Protein AF-A0A1I7W8U4-F1 (afdb_monomer_lite)

Organism: Heterorhabditis bacteriophora (NCBI:txid37862)

Sequence (176 aa):
MISLQLTTGTTGMTIPVRVPYSDQHEVVACFSPLFLSERWQLLLLTAEVYTHYGAIMHFYIRSMISDLFRILARYRNARVQPWPAVKLGKKRASSHNFDPNLELEFRNQAAAMTDCLLLYKVPLYESYIFFTSELYFSTKFQESAQYIIFPDTDDVIIPRLGKTYTEEFNKVCLSM

Structure (mmCIF, N/CA/C/O backbone):
data_AF-A0A1I7W8U4-F1
#
_entry.id   AF-A0A1I7W8U4-F1
#
loop_
_atom_site.group_PDB
_atom_site.id
_atom_site.type_symbol
_atom_site.label_atom_id
_atom_site.label_alt_id
_atom_site.label_comp_id
_atom_site.label_asym_id
_atom_site.label_entity_id
_atom_site.label_seq_id
_atom_site.pdbx_PDB_ins_code
_atom_site.Cartn_x
_atom_site.Cartn_y
_atom_site.Cartn_z
_atom_site.occupancy
_atom_site.B_iso_or_equiv
_atom_site.auth_seq_id
_atom_site.auth_comp_id
_atom_site.auth_asym_id
_atom_site.auth_atom_id
_atom_site.pdbx_PDB_model_num
ATOM 1 N N . MET A 1 1 ? -11.007 15.515 -20.930 1.00 44.09 1 MET A N 1
ATOM 2 C CA . MET A 1 1 ? -9.890 14.545 -20.974 1.00 44.09 1 MET A CA 1
ATOM 3 C C . MET A 1 1 ? -8.603 15.360 -21.000 1.00 44.09 1 MET A C 1
ATOM 5 O O . MET A 1 1 ? -8.389 16.068 -21.973 1.00 44.09 1 MET A O 1
ATOM 9 N N . ILE A 1 2 ? -7.837 15.389 -19.907 1.00 57.16 2 ILE A N 1
ATOM 10 C CA . ILE A 1 2 ? -6.627 16.222 -19.790 1.00 57.16 2 ILE A CA 1
ATOM 11 C C . ILE A 1 2 ? -5.437 15.351 -20.202 1.00 57.16 2 ILE A C 1
ATOM 13 O O . ILE A 1 2 ? -5.132 14.378 -19.518 1.00 57.16 2 ILE A O 1
ATOM 17 N N . SER A 1 3 ? -4.796 15.655 -21.331 1.00 63.31 3 SER A N 1
ATOM 18 C CA . SER A 1 3 ? -3.581 14.963 -21.778 1.00 63.31 3 SER A CA 1
ATOM 19 C C . SER A 1 3 ? -2.373 15.872 -21.580 1.00 63.31 3 SER A C 1
ATOM 21 O O . SER A 1 3 ? -2.249 16.886 -22.268 1.00 63.31 3 SER A O 1
ATOM 23 N N . LEU A 1 4 ? -1.480 15.511 -20.659 1.00 73.31 4 LEU A N 1
ATOM 24 C CA . LEU A 1 4 ? -0.188 16.175 -20.500 1.00 73.31 4 LEU A CA 1
ATOM 25 C C . LEU A 1 4 ? 0.777 15.649 -21.567 1.00 73.31 4 LEU A C 1
ATOM 27 O O . LEU A 1 4 ? 0.918 14.439 -21.746 1.00 73.31 4 LEU A O 1
ATOM 31 N N . GLN A 1 5 ? 1.424 16.554 -22.296 1.00 78.31 5 GLN A N 1
ATOM 32 C CA . GLN A 1 5 ? 2.396 16.217 -23.334 1.00 78.31 5 GLN A CA 1
ATOM 33 C C . GLN A 1 5 ? 3.756 16.800 -22.961 1.00 78.31 5 GLN A C 1
ATOM 35 O O . GLN A 1 5 ? 3.879 18.001 -22.737 1.00 78.31 5 GLN A O 1
ATOM 40 N N . LEU A 1 6 ? 4.775 15.946 -22.900 1.00 76.94 6 LEU A N 1
ATOM 41 C CA . LEU A 1 6 ? 6.162 16.362 -22.763 1.00 76.94 6 LEU A CA 1
ATOM 42 C C . LEU A 1 6 ? 6.764 16.486 -24.160 1.00 76.94 6 LEU A C 1
ATOM 44 O O . LEU A 1 6 ? 6.877 15.493 -24.876 1.00 76.94 6 LEU A O 1
ATOM 48 N N . THR A 1 7 ? 7.141 17.695 -24.556 1.00 77.88 7 THR A N 1
ATOM 49 C CA . THR A 1 7 ? 7.720 17.958 -25.877 1.00 77.88 7 THR A CA 1
ATOM 50 C C . THR A 1 7 ? 9.199 18.287 -25.757 1.00 77.88 7 THR A C 1
ATOM 52 O O . THR A 1 7 ? 9.570 19.270 -25.119 1.00 77.88 7 THR A O 1
ATOM 55 N N . THR A 1 8 ? 10.048 17.507 -26.421 1.00 75.38 8 THR A N 1
ATOM 56 C CA . THR A 1 8 ? 11.462 17.839 -26.631 1.00 75.38 8 THR A CA 1
ATOM 57 C C . THR A 1 8 ? 11.670 18.165 -28.103 1.00 75.38 8 THR A C 1
ATOM 59 O O . THR A 1 8 ? 11.901 17.271 -28.917 1.00 75.38 8 THR A O 1
ATOM 62 N N . GLY A 1 9 ? 11.542 19.447 -28.457 1.00 75.62 9 GLY A N 1
ATOM 63 C CA . GLY A 1 9 ? 11.731 19.945 -29.823 1.00 75.62 9 GLY A CA 1
ATOM 64 C C . GLY A 1 9 ? 10.760 19.322 -30.832 1.00 75.62 9 GLY A C 1
ATOM 65 O O . GLY A 1 9 ? 9.651 19.812 -31.005 1.00 75.62 9 GLY A O 1
ATOM 66 N N . THR A 1 10 ? 11.187 18.247 -31.502 1.00 70.69 10 THR A N 1
ATOM 67 C CA . THR A 1 10 ? 10.471 17.576 -32.604 1.00 70.69 10 THR A CA 1
ATOM 68 C C . THR A 1 10 ? 9.638 16.364 -32.184 1.00 70.69 10 THR A C 1
ATOM 70 O O . THR A 1 10 ? 8.873 15.846 -32.994 1.00 70.69 10 THR A O 1
ATOM 73 N N . THR A 1 11 ? 9.774 15.887 -30.943 1.00 72.44 11 THR A N 1
ATOM 74 C CA . THR A 1 11 ? 9.064 14.695 -30.449 1.00 72.44 11 THR A CA 1
ATOM 75 C C . THR A 1 11 ? 8.228 15.030 -29.219 1.00 72.44 11 THR A C 1
ATOM 77 O O . THR A 1 11 ? 8.715 15.648 -28.270 1.00 72.44 11 THR A O 1
ATOM 80 N N . GLY A 1 12 ? 6.951 14.643 -29.262 1.00 75.12 12 GLY A N 1
ATOM 81 C CA . GLY A 1 12 ? 6.006 14.751 -28.153 1.00 75.12 12 GLY A CA 1
ATOM 82 C C . GLY A 1 12 ? 5.717 13.376 -27.563 1.00 75.12 12 GLY A C 1
ATOM 83 O O . GLY A 1 12 ? 5.401 12.440 -28.295 1.00 75.12 12 GLY A O 1
ATOM 84 N N . MET A 1 13 ? 5.830 13.248 -26.244 1.00 80.81 13 MET A N 1
ATOM 85 C CA . MET A 1 13 ? 5.435 12.063 -25.490 1.00 80.81 13 MET A CA 1
ATOM 86 C C . MET A 1 13 ? 4.213 12.400 -24.640 1.00 80.81 13 MET A C 1
ATOM 88 O O . MET A 1 13 ? 4.253 13.303 -23.805 1.00 80.81 13 MET A O 1
ATOM 92 N N . THR A 1 14 ? 3.124 11.656 -24.820 1.00 80.38 14 THR A N 1
ATOM 93 C CA . THR A 1 14 ? 1.952 11.773 -23.949 1.00 80.38 14 THR A CA 1
ATOM 94 C C . THR A 1 14 ? 2.251 11.117 -22.603 1.00 80.38 14 THR A C 1
ATOM 96 O O . THR A 1 14 ? 2.600 9.938 -22.543 1.00 80.38 14 THR A O 1
ATOM 99 N N . ILE A 1 15 ? 2.116 11.880 -21.520 1.00 80.06 15 ILE A N 1
ATOM 100 C CA . ILE A 1 15 ? 2.269 11.383 -20.155 1.00 80.06 15 ILE A CA 1
ATOM 101 C C . ILE A 1 15 ? 0.913 10.832 -19.693 1.00 80.06 15 ILE A C 1
ATOM 103 O O . ILE A 1 15 ? -0.083 11.562 -19.738 1.00 80.06 15 ILE A O 1
ATOM 107 N N . PRO A 1 16 ? 0.842 9.567 -19.239 1.00 79.00 16 PRO A N 1
ATOM 108 C CA . PRO A 1 16 ? -0.385 9.025 -18.676 1.00 79.00 16 PRO A CA 1
ATOM 109 C C . PRO A 1 16 ? -0.712 9.739 -17.361 1.00 79.00 16 PRO A C 1
ATOM 111 O O . PRO A 1 16 ? 0.103 9.769 -16.440 1.00 79.00 16 PRO A O 1
ATOM 114 N N . VAL A 1 17 ? -1.919 10.293 -17.270 1.00 80.56 17 VAL A N 1
ATOM 115 C CA . VAL A 1 17 ? -2.440 10.898 -16.040 1.00 80.56 17 VAL A CA 1
ATOM 116 C C . VAL A 1 17 ? -3.231 9.841 -15.277 1.00 80.56 17 VAL A C 1
ATOM 118 O O . VAL A 1 17 ? -4.058 9.141 -15.862 1.00 80.56 17 VAL A O 1
ATOM 121 N N . ARG A 1 18 ? -2.971 9.720 -13.974 1.00 80.38 18 ARG A N 1
ATOM 122 C CA . ARG A 1 18 ? -3.753 8.879 -13.060 1.00 80.38 18 ARG A CA 1
ATOM 123 C C . ARG A 1 18 ? -4.690 9.762 -12.251 1.00 80.38 18 ARG A C 1
ATOM 125 O O . ARG A 1 18 ? -4.321 10.873 -11.883 1.00 80.38 18 ARG A O 1
ATOM 132 N N . VAL A 1 19 ? -5.893 9.260 -12.000 1.00 81.69 19 VAL A N 1
ATOM 133 C CA . VAL A 1 19 ? -6.891 9.946 -11.177 1.00 81.69 19 VAL A CA 1
ATOM 134 C C . VAL A 1 19 ? -6.822 9.371 -9.757 1.00 81.69 19 VAL A C 1
ATOM 136 O O . VAL A 1 19 ? -6.674 8.152 -9.631 1.00 81.69 19 VAL A O 1
ATOM 139 N N . PRO A 1 20 ? -6.913 10.206 -8.707 1.00 84.69 20 PRO A N 1
ATOM 140 C CA . PRO A 1 20 ? -6.984 9.738 -7.324 1.00 84.69 20 PRO A CA 1
ATOM 141 C C . PRO A 1 20 ? -8.183 8.814 -7.079 1.00 84.69 20 PRO A C 1
ATOM 143 O O . PRO A 1 20 ? -9.200 8.890 -7.776 1.00 84.69 20 PRO A O 1
ATOM 146 N N . TYR A 1 21 ? -8.085 7.956 -6.064 1.00 86.69 21 TYR A N 1
ATOM 147 C CA . TYR A 1 21 ? -9.175 7.057 -5.694 1.00 86.69 21 TYR A CA 1
ATOM 148 C C . TYR A 1 21 ? -10.352 7.831 -5.100 1.00 86.69 21 TYR A C 1
ATOM 150 O O . TYR A 1 21 ? -10.175 8.774 -4.333 1.00 86.69 21 TYR A O 1
ATOM 158 N N . SER A 1 22 ? -11.574 7.440 -5.463 1.00 82.56 22 SER A N 1
ATOM 159 C CA . SER A 1 22 ? -12.819 8.024 -4.937 1.00 82.56 22 SER A CA 1
ATOM 160 C C . SER A 1 22 ? -13.411 7.245 -3.765 1.00 82.56 22 SER A C 1
ATOM 162 O O . SER A 1 22 ? -14.248 7.777 -3.039 1.00 82.56 22 SER A O 1
ATOM 164 N N . ASP A 1 23 ? -13.007 5.985 -3.601 1.00 86.06 23 ASP A N 1
ATOM 165 C CA . ASP A 1 23 ? -13.545 5.090 -2.578 1.00 86.06 23 ASP A CA 1
ATOM 166 C C . ASP A 1 23 ? -13.098 5.534 -1.188 1.00 86.06 23 ASP A C 1
ATOM 168 O O . ASP A 1 23 ? -11.903 5.631 -0.940 1.00 86.06 23 ASP A O 1
ATOM 172 N N . GLN A 1 24 ? -14.047 5.761 -0.288 1.00 87.12 24 GLN A N 1
ATOM 173 C CA . GLN A 1 24 ? -13.772 6.191 1.081 1.00 87.12 24 GLN A CA 1
ATOM 174 C C . GLN A 1 24 ? -13.288 5.021 1.943 1.00 87.12 24 GLN A C 1
ATOM 176 O O . GLN A 1 24 ? -13.964 3.996 2.027 1.00 87.12 24 GLN A O 1
ATOM 181 N N . HIS A 1 25 ? -12.160 5.212 2.622 1.00 89.75 25 HIS A N 1
ATOM 182 C CA . HIS A 1 25 ? -11.557 4.272 3.564 1.00 89.75 25 HIS A CA 1
ATOM 183 C C . HIS A 1 25 ? -11.237 4.979 4.878 1.00 89.75 25 HIS A C 1
ATOM 185 O O . HIS A 1 25 ? -10.843 6.142 4.895 1.00 89.75 25 HIS A O 1
ATOM 191 N N . GLU A 1 26 ? -11.361 4.278 5.999 1.00 91.31 26 GLU A N 1
ATOM 192 C CA . GLU A 1 26 ? -10.964 4.854 7.287 1.00 91.31 26 GLU A CA 1
ATOM 193 C C . GLU A 1 26 ? -9.437 4.856 7.429 1.00 91.31 26 GLU A C 1
ATOM 195 O O . GLU A 1 26 ? -8.825 5.880 7.716 1.00 91.31 26 GLU A O 1
ATOM 200 N N . VAL A 1 27 ? -8.793 3.718 7.162 1.00 92.31 27 VAL A N 1
ATOM 201 C CA . VAL A 1 27 ? -7.341 3.568 7.293 1.00 92.31 27 VAL A CA 1
ATOM 202 C C . VAL A 1 27 ? -6.768 2.902 6.055 1.00 92.31 27 VAL A C 1
ATOM 204 O O . VAL A 1 27 ? -7.190 1.807 5.674 1.00 92.31 27 VAL A O 1
ATOM 207 N N . VAL A 1 28 ? -5.759 3.537 5.462 1.00 93.94 28 VAL A N 1
ATOM 208 C CA . VAL A 1 28 ? -4.974 2.972 4.363 1.00 93.94 28 VAL A CA 1
ATOM 209 C C . VAL A 1 28 ? -3.528 2.766 4.806 1.00 93.94 28 VAL A C 1
ATOM 211 O O . VAL A 1 28 ? -2.846 3.699 5.222 1.00 93.94 28 VAL A O 1
ATOM 214 N N . ALA A 1 29 ? -3.052 1.531 4.698 1.00 93.50 29 ALA A N 1
ATOM 215 C CA . ALA A 1 29 ? -1.678 1.133 4.942 1.00 93.50 29 ALA A CA 1
ATOM 216 C C . ALA A 1 29 ? -0.912 1.032 3.622 1.00 93.50 29 ALA A C 1
ATOM 218 O O . ALA A 1 29 ? -1.157 0.136 2.815 1.00 93.50 29 ALA A O 1
ATOM 219 N N . CYS A 1 30 ? 0.014 1.958 3.401 1.00 92.56 30 CYS A N 1
ATOM 220 C CA . CYS A 1 30 ? 0.827 2.044 2.196 1.00 92.56 30 CYS A CA 1
ATOM 221 C C . CYS A 1 30 ? 2.193 1.398 2.443 1.00 92.56 30 CYS A C 1
ATOM 223 O O . CYS A 1 30 ? 3.003 1.936 3.195 1.00 92.56 30 CYS A O 1
ATOM 225 N N . PHE A 1 31 ? 2.458 0.269 1.788 1.00 90.62 31 PHE A N 1
ATOM 226 C CA . PHE A 1 31 ? 3.705 -0.474 1.962 1.00 90.62 31 PHE A CA 1
ATOM 227 C C . PHE A 1 31 ? 4.777 -0.019 0.975 1.00 90.62 31 PHE A C 1
ATOM 229 O O . PHE A 1 31 ? 4.482 0.393 -0.148 1.00 90.62 31 PHE A O 1
ATOM 236 N N . SER A 1 32 ? 6.039 -0.149 1.375 1.00 88.44 32 SER A N 1
ATOM 237 C CA . SER A 1 32 ? 7.183 0.051 0.489 1.00 88.44 32 SER A CA 1
ATOM 238 C C . SER A 1 32 ? 7.183 -0.948 -0.691 1.00 88.44 32 SER A C 1
ATOM 240 O O . SER A 1 32 ? 6.561 -2.015 -0.617 1.00 88.44 32 SER A O 1
ATOM 242 N N . PRO A 1 33 ? 7.848 -0.630 -1.824 1.00 89.88 33 PRO A N 1
ATOM 243 C CA . PRO A 1 33 ? 7.874 -1.518 -2.982 1.00 89.88 33 PRO A CA 1
ATOM 244 C C . PRO A 1 33 ? 8.476 -2.893 -2.678 1.00 89.88 33 PRO A C 1
ATOM 246 O O . PRO A 1 33 ? 9.651 -3.031 -2.335 1.00 89.88 33 PRO A O 1
ATOM 249 N N . LEU A 1 34 ? 7.683 -3.938 -2.905 1.00 87.19 34 LEU A N 1
ATOM 250 C CA . LEU A 1 34 ? 8.089 -5.323 -2.721 1.00 87.19 34 LEU A CA 1
ATOM 251 C C . LEU A 1 34 ? 8.931 -5.798 -3.913 1.00 87.19 34 LEU A C 1
ATOM 253 O O . LEU A 1 34 ? 8.502 -5.767 -5.075 1.00 87.19 34 LEU A O 1
ATOM 257 N N . PHE A 1 35 ? 10.141 -6.265 -3.609 1.00 78.81 35 PHE A N 1
ATOM 258 C CA . PHE A 1 35 ? 11.101 -6.795 -4.573 1.00 78.81 35 PHE A CA 1
ATOM 259 C C . PHE A 1 35 ? 11.669 -8.121 -4.081 1.00 78.81 35 PHE A C 1
ATOM 261 O O . PHE A 1 35 ? 12.175 -8.183 -2.962 1.00 78.81 35 PHE A O 1
ATOM 268 N N . LEU A 1 36 ? 11.588 -9.158 -4.925 1.00 67.69 36 LEU A N 1
ATOM 269 C CA . LEU A 1 36 ? 11.992 -10.530 -4.586 1.00 67.69 36 LEU A CA 1
ATOM 270 C C . LEU A 1 36 ? 11.406 -10.975 -3.236 1.00 67.69 36 LEU A C 1
ATOM 272 O O . LEU A 1 36 ? 12.070 -11.627 -2.437 1.00 67.69 36 LEU A O 1
ATOM 276 N N . SER A 1 37 ? 10.159 -10.575 -2.961 1.00 70.38 37 SER A N 1
ATOM 277 C CA . SER A 1 37 ? 9.533 -10.873 -1.676 1.00 70.38 37 SER A CA 1
ATOM 278 C C . SER A 1 37 ? 9.197 -12.361 -1.594 1.00 70.38 37 SER A C 1
ATOM 280 O O . SER A 1 37 ? 8.272 -12.839 -2.256 1.00 70.38 37 SER A O 1
ATOM 282 N N . GLU A 1 38 ? 9.989 -13.082 -0.803 1.00 68.50 38 GLU A N 1
ATOM 283 C CA . GLU A 1 38 ? 9.842 -14.514 -0.507 1.00 68.50 38 GLU A CA 1
ATOM 284 C C . GLU A 1 38 ? 9.410 -14.790 0.944 1.00 68.50 38 GLU A C 1
ATOM 286 O O . GLU A 1 38 ? 9.088 -15.924 1.296 1.00 68.50 38 GLU A O 1
ATOM 291 N N . ARG A 1 39 ? 9.354 -13.749 1.789 1.00 83.88 39 ARG A N 1
ATOM 292 C CA . ARG A 1 39 ? 8.951 -13.827 3.204 1.00 83.88 39 ARG A CA 1
ATOM 293 C C . ARG A 1 39 ? 7.432 -13.942 3.341 1.00 83.88 39 ARG A C 1
ATOM 295 O O . ARG A 1 39 ? 6.758 -13.046 3.848 1.00 83.88 39 ARG A O 1
ATOM 302 N N . TRP A 1 40 ? 6.887 -15.051 2.857 1.00 87.88 40 TRP A N 1
ATOM 303 C CA . TRP A 1 40 ? 5.447 -15.280 2.792 1.00 87.88 40 TRP A CA 1
ATOM 304 C C . TRP A 1 40 ? 4.772 -15.261 4.167 1.00 87.88 40 TRP A C 1
ATOM 306 O O . TRP A 1 40 ? 3.639 -14.803 4.264 1.00 87.88 40 TRP A O 1
ATOM 316 N N . GLN A 1 41 ? 5.457 -15.705 5.228 1.00 90.62 41 GLN A N 1
ATOM 317 C CA . GLN A 1 41 ? 4.894 -15.744 6.581 1.00 90.62 41 GLN A CA 1
ATOM 318 C C . GLN A 1 41 ? 4.519 -14.345 7.067 1.00 90.62 41 GLN A C 1
ATOM 320 O O . GLN A 1 41 ? 3.413 -14.137 7.556 1.00 90.62 41 GLN A O 1
ATOM 325 N N . LEU A 1 42 ? 5.434 -13.386 6.896 1.00 89.19 42 LEU A N 1
ATOM 326 C CA . LEU A 1 42 ? 5.213 -11.997 7.289 1.00 89.19 42 LEU A CA 1
ATOM 327 C C . LEU A 1 42 ? 4.151 -11.352 6.412 1.00 89.19 42 LEU A C 1
ATOM 329 O O . LEU A 1 42 ? 3.248 -10.706 6.919 1.00 89.19 42 LEU A O 1
ATOM 333 N N . LEU A 1 43 ? 4.204 -11.594 5.103 1.00 88.62 43 LEU A N 1
ATOM 334 C CA . LEU A 1 43 ? 3.228 -11.038 4.176 1.00 88.62 43 LEU A CA 1
ATOM 335 C C . LEU A 1 43 ? 1.792 -11.484 4.500 1.00 88.62 43 LEU A C 1
ATOM 337 O O . LEU A 1 43 ? 0.885 -10.656 4.492 1.00 88.62 43 LEU A O 1
ATOM 341 N N . LEU A 1 44 ? 1.588 -12.771 4.800 1.00 90.50 44 LEU A N 1
ATOM 342 C CA . LEU A 1 44 ? 0.277 -13.293 5.189 1.00 90.50 44 LEU A CA 1
ATOM 343 C C . LEU A 1 44 ? -0.145 -12.798 6.570 1.00 90.50 44 LEU A C 1
ATOM 345 O O . LEU A 1 44 ? -1.291 -12.398 6.733 1.00 90.50 44 LEU A O 1
ATOM 349 N N . LEU A 1 45 ? 0.767 -12.779 7.547 1.00 92.12 45 LEU A N 1
ATOM 350 C CA . LEU A 1 45 ? 0.475 -12.244 8.877 1.00 92.12 45 LEU A CA 1
ATOM 351 C C . LEU A 1 45 ? 0.022 -10.783 8.790 1.00 92.12 45 LEU A C 1
ATOM 353 O O . LEU A 1 45 ? -1.012 -10.430 9.348 1.00 92.12 45 LEU A O 1
ATOM 357 N N . THR A 1 46 ? 0.757 -9.959 8.046 1.00 92.44 46 THR A N 1
ATOM 358 C CA . THR A 1 46 ? 0.405 -8.566 7.770 1.00 92.44 46 THR A CA 1
ATOM 359 C C . THR A 1 46 ? -0.951 -8.482 7.080 1.00 92.44 46 THR A C 1
ATOM 361 O O . THR A 1 46 ? -1.811 -7.730 7.529 1.00 92.44 46 THR A O 1
ATOM 364 N N . ALA A 1 47 ? -1.195 -9.296 6.048 1.00 92.81 47 ALA A N 1
ATOM 365 C CA . ALA A 1 47 ? -2.474 -9.298 5.347 1.00 92.81 47 ALA A CA 1
ATOM 366 C C . ALA A 1 47 ? -3.662 -9.606 6.268 1.00 92.81 47 ALA A C 1
ATOM 368 O O . ALA A 1 47 ? -4.672 -8.900 6.232 1.00 92.81 47 ALA A O 1
ATOM 369 N N . GLU A 1 48 ? -3.529 -10.620 7.117 1.00 94.00 48 GLU A N 1
ATOM 370 C CA . GLU A 1 48 ? -4.570 -11.036 8.054 1.00 94.00 48 GLU A CA 1
ATOM 371 C C . GLU A 1 48 ? -4.788 -10.013 9.166 1.00 94.00 48 G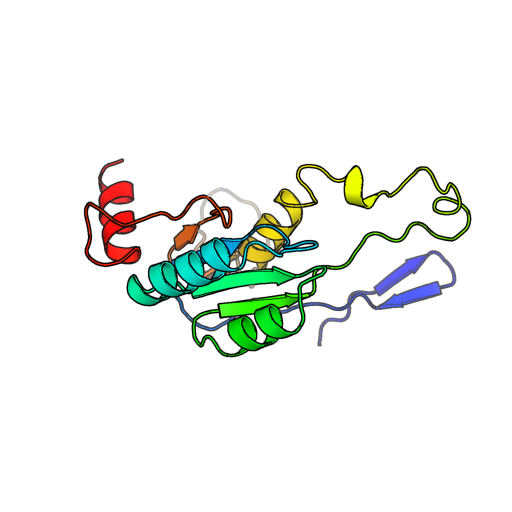LU A C 1
ATOM 373 O O . GLU A 1 48 ? -5.922 -9.609 9.408 1.00 94.00 48 GLU A O 1
ATOM 378 N N . VAL A 1 49 ? -3.718 -9.544 9.814 1.00 94.88 49 VAL A N 1
ATOM 379 C CA . VAL A 1 49 ? -3.810 -8.562 10.903 1.00 94.88 49 VAL A CA 1
ATOM 380 C C . VAL A 1 49 ? -4.442 -7.271 10.396 1.00 94.88 49 VAL A C 1
ATOM 382 O O . VAL A 1 49 ? -5.399 -6.778 10.992 1.00 94.88 49 VAL A O 1
ATOM 385 N N . TYR A 1 50 ? -3.971 -6.751 9.261 1.00 94.94 50 TYR A N 1
ATOM 386 C CA . TYR A 1 50 ? -4.479 -5.485 8.746 1.00 94.94 50 TYR A CA 1
ATOM 387 C C . TYR A 1 50 ? -5.931 -5.597 8.283 1.00 94.94 50 TYR A C 1
ATOM 389 O O . TYR A 1 50 ? -6.735 -4.709 8.566 1.00 94.94 50 TYR A O 1
ATO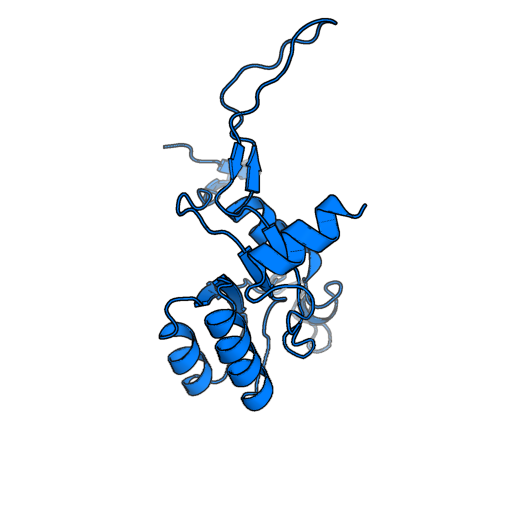M 397 N N . THR A 1 51 ? -6.293 -6.723 7.662 1.00 94.38 51 THR A N 1
ATOM 398 C CA . THR A 1 51 ? -7.685 -7.016 7.299 1.00 94.38 51 THR A CA 1
ATOM 399 C C . THR A 1 51 ? -8.571 -7.141 8.540 1.00 94.38 51 THR A C 1
ATOM 401 O O . THR A 1 51 ? -9.665 -6.581 8.560 1.00 94.38 51 THR A O 1
ATOM 404 N N . HIS A 1 52 ? -8.102 -7.830 9.585 1.00 95.19 52 HIS A N 1
ATOM 405 C CA . HIS A 1 52 ? -8.843 -8.038 10.829 1.00 95.19 52 HIS A CA 1
ATOM 406 C C . HIS A 1 52 ? -9.159 -6.719 11.547 1.00 95.19 52 HIS A C 1
ATOM 408 O O . HIS A 1 52 ? -10.284 -6.524 12.000 1.00 95.19 52 HIS A O 1
ATOM 414 N N . TYR A 1 53 ? -8.194 -5.798 11.603 1.00 96.00 53 TYR A N 1
ATOM 415 C CA . TYR A 1 53 ? -8.344 -4.491 12.255 1.00 96.00 53 TYR A CA 1
ATOM 416 C C . TYR A 1 53 ? -8.912 -3.389 11.341 1.00 96.00 53 TYR A C 1
ATOM 418 O O . TYR A 1 53 ? -8.947 -2.222 11.741 1.00 96.00 53 TYR A O 1
ATOM 426 N N . GLY A 1 54 ? -9.380 -3.746 10.139 1.00 93.56 54 GLY A N 1
ATOM 427 C CA . GLY A 1 54 ? -10.144 -2.859 9.257 1.00 93.56 54 GLY A CA 1
ATOM 428 C C . GLY A 1 54 ? -9.322 -1.913 8.378 1.00 93.56 54 GLY A C 1
ATOM 429 O O . GLY A 1 54 ? -9.889 -0.989 7.803 1.00 93.56 54 GLY A O 1
ATOM 430 N N . ALA A 1 55 ? -8.012 -2.125 8.237 1.00 94.12 55 ALA A N 1
ATOM 431 C CA . ALA A 1 55 ? -7.194 -1.343 7.312 1.00 94.12 55 ALA A CA 1
ATOM 432 C C . ALA A 1 55 ? -7.254 -1.908 5.885 1.00 94.12 55 ALA A C 1
ATOM 434 O O . ALA A 1 55 ? -7.278 -3.125 5.670 1.00 94.12 55 ALA A O 1
ATOM 435 N N . ILE A 1 56 ? -7.210 -1.013 4.896 1.00 95.12 56 ILE A N 1
ATOM 436 C CA . ILE A 1 56 ? -6.922 -1.375 3.508 1.00 95.12 56 ILE A CA 1
ATOM 437 C C . ILE A 1 56 ? -5.431 -1.259 3.260 1.00 95.12 56 ILE A C 1
ATOM 439 O O . ILE A 1 56 ? -4.810 -0.246 3.549 1.00 95.12 56 ILE A O 1
ATOM 443 N N . MET A 1 57 ? -4.859 -2.289 2.667 1.00 94.62 57 MET A N 1
ATOM 444 C CA . MET A 1 57 ? -3.456 -2.357 2.312 1.00 94.62 57 MET A CA 1
ATOM 445 C C . MET A 1 57 ? -3.259 -1.953 0.858 1.00 94.62 57 MET A C 1
ATOM 447 O O . MET A 1 57 ? -3.989 -2.397 -0.028 1.00 94.62 57 MET A O 1
ATOM 451 N N . HIS A 1 58 ? -2.235 -1.152 0.603 1.00 94.50 58 HIS A N 1
ATOM 452 C CA . HIS A 1 58 ? -1.770 -0.805 -0.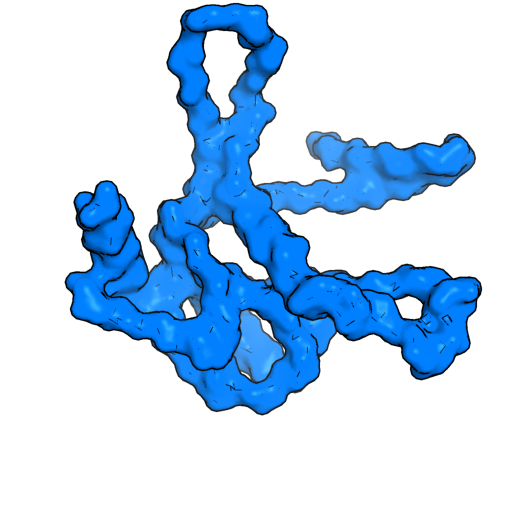728 1.00 94.50 58 HIS A CA 1
ATOM 453 C C . HIS A 1 58 ? -0.337 -1.311 -0.901 1.00 94.50 58 HIS A C 1
ATOM 455 O O . HIS A 1 58 ? 0.599 -0.795 -0.291 1.00 94.50 58 HIS A O 1
ATOM 461 N N . PHE A 1 59 ? -0.170 -2.323 -1.750 1.00 93.38 59 PHE A N 1
ATOM 462 C CA . PHE A 1 59 ? 1.110 -2.945 -2.056 1.00 93.38 59 PHE A CA 1
ATOM 463 C C . PHE A 1 59 ? 1.626 -2.507 -3.420 1.00 93.38 59 PHE A C 1
ATOM 465 O O . PHE A 1 59 ? 1.006 -2.770 -4.453 1.00 93.38 59 PHE A O 1
ATOM 472 N N . TYR A 1 60 ? 2.824 -1.935 -3.431 1.00 92.81 60 TYR A N 1
ATOM 473 C CA . TYR A 1 60 ? 3.591 -1.736 -4.652 1.00 92.81 60 TYR A CA 1
ATOM 474 C C . TYR A 1 60 ? 4.430 -2.978 -4.936 1.00 92.81 60 TYR A C 1
ATOM 476 O O . TYR A 1 60 ? 5.207 -3.411 -4.090 1.00 92.81 60 TYR A O 1
ATOM 484 N N . ILE A 1 61 ? 4.298 -3.570 -6.124 1.00 91.25 61 ILE A N 1
ATOM 485 C CA . ILE A 1 61 ? 5.027 -4.792 -6.488 1.00 91.25 61 ILE A CA 1
ATOM 486 C C . ILE A 1 61 ? 5.911 -4.530 -7.701 1.00 91.25 61 ILE A C 1
ATOM 488 O O . ILE A 1 61 ? 5.429 -4.199 -8.785 1.00 91.25 61 ILE A O 1
ATOM 492 N N . ARG A 1 62 ? 7.221 -4.731 -7.524 1.00 87.94 62 ARG A N 1
ATOM 493 C CA . ARG A 1 62 ? 8.194 -4.774 -8.625 1.00 87.94 62 ARG A CA 1
ATOM 494 C C . ARG A 1 62 ? 8.432 -6.208 -9.095 1.00 87.94 62 ARG A C 1
ATOM 496 O O . ARG A 1 62 ? 8.503 -6.458 -10.293 1.00 87.94 62 ARG A O 1
ATOM 503 N N . SER A 1 63 ? 8.585 -7.139 -8.154 1.00 86.31 63 SER A N 1
ATOM 504 C CA . SER A 1 63 ? 8.749 -8.571 -8.425 1.00 86.31 63 SER A CA 1
ATOM 505 C C . SER A 1 63 ? 8.376 -9.392 -7.190 1.00 86.31 63 SER A C 1
ATOM 507 O O . SER A 1 63 ? 8.759 -9.030 -6.076 1.00 86.31 63 SER A O 1
ATOM 509 N N . MET A 1 64 ? 7.649 -10.494 -7.385 1.00 87.31 64 MET A N 1
ATOM 510 C CA . MET A 1 64 ? 7.175 -11.393 -6.328 1.00 87.31 64 MET A CA 1
ATOM 511 C C . MET A 1 64 ? 6.992 -12.817 -6.875 1.00 87.31 64 MET A C 1
ATOM 513 O O . MET A 1 64 ? 6.744 -13.000 -8.068 1.00 87.31 64 MET A O 1
ATOM 517 N N . ILE A 1 65 ? 7.074 -13.822 -5.997 1.00 90.69 65 ILE A N 1
ATOM 518 C CA . ILE A 1 65 ? 6.701 -15.207 -6.316 1.00 90.69 65 ILE A CA 1
ATOM 519 C C . ILE A 1 65 ? 5.244 -15.251 -6.804 1.00 90.69 65 ILE A C 1
ATOM 521 O O . ILE A 1 65 ? 4.348 -14.680 -6.181 1.00 90.69 65 ILE A O 1
ATOM 525 N N . SER A 1 66 ? 4.999 -15.955 -7.913 1.00 90.56 66 SER A N 1
ATOM 526 C CA . SER A 1 66 ? 3.688 -15.972 -8.581 1.00 90.56 66 SER A CA 1
ATOM 527 C C . SER A 1 66 ? 2.548 -16.445 -7.676 1.00 90.56 66 SER A C 1
ATOM 529 O O . SER A 1 66 ? 1.454 -15.886 -7.733 1.00 90.56 66 SER A O 1
ATOM 531 N N . ASP A 1 67 ? 2.789 -17.438 -6.821 1.00 90.88 67 ASP A N 1
ATOM 532 C CA . ASP A 1 67 ? 1.759 -17.955 -5.915 1.00 90.88 67 ASP A CA 1
ATOM 533 C C . ASP A 1 67 ? 1.411 -16.959 -4.802 1.00 90.88 67 ASP A C 1
ATOM 535 O O . ASP A 1 67 ? 0.233 -16.767 -4.507 1.00 90.88 67 ASP A O 1
ATOM 539 N N . LEU A 1 68 ? 2.399 -16.234 -4.266 1.00 89.88 68 LEU A N 1
ATOM 540 C CA . LEU A 1 68 ? 2.156 -15.163 -3.292 1.00 89.88 68 LEU A CA 1
ATOM 541 C C . LEU A 1 68 ? 1.384 -14.003 -3.914 1.00 89.88 68 LEU A C 1
ATOM 543 O O . LEU A 1 68 ? 0.426 -13.513 -3.320 1.00 89.88 68 LEU A O 1
ATOM 547 N N . PHE A 1 69 ? 1.741 -13.619 -5.140 1.00 91.31 69 PHE A N 1
ATOM 548 C CA . PHE A 1 69 ? 1.010 -12.596 -5.8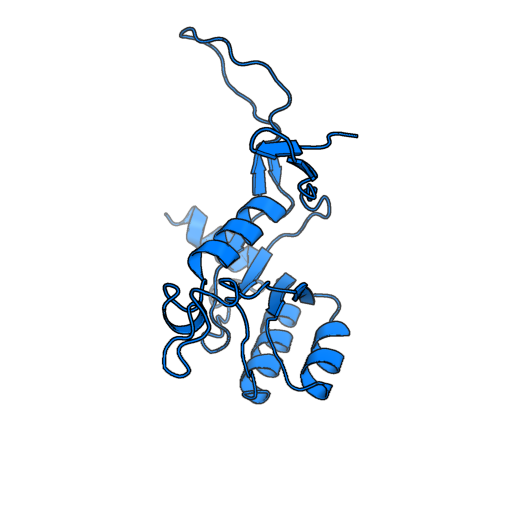81 1.00 91.31 69 PHE A CA 1
ATOM 549 C C . PHE A 1 69 ? -0.459 -12.990 -6.081 1.00 91.31 69 PHE A C 1
ATOM 551 O O . PHE A 1 69 ? -1.355 -12.180 -5.857 1.00 91.31 69 PHE A O 1
ATOM 558 N N . ARG A 1 70 ? -0.722 -14.249 -6.459 1.00 92.25 70 ARG A N 1
ATOM 559 C CA . ARG A 1 70 ? -2.088 -14.772 -6.631 1.00 92.25 70 ARG A CA 1
ATOM 560 C C . ARG A 1 70 ? -2.890 -14.752 -5.337 1.00 92.25 70 ARG A C 1
ATOM 562 O O . ARG A 1 70 ? -4.092 -14.512 -5.393 1.00 92.25 70 ARG A O 1
ATOM 569 N N . ILE A 1 71 ? -2.248 -15.029 -4.205 1.00 90.81 71 ILE A N 1
ATOM 570 C CA . ILE A 1 71 ? -2.889 -14.971 -2.892 1.00 90.81 71 ILE A CA 1
ATOM 571 C C . ILE A 1 71 ? -3.227 -13.518 -2.545 1.00 90.81 71 ILE A C 1
ATOM 573 O O . ILE A 1 71 ? -4.396 -13.217 -2.318 1.00 90.81 71 ILE A O 1
ATOM 577 N N . LEU A 1 72 ? -2.252 -12.606 -2.605 1.00 90.62 72 LEU A N 1
ATOM 578 C CA . LEU A 1 72 ? -2.465 -11.181 -2.327 1.00 90.62 72 LEU A CA 1
ATOM 579 C C . LEU A 1 72 ? -3.545 -10.556 -3.211 1.00 90.62 72 LEU A C 1
ATOM 581 O O . LEU A 1 72 ? -4.401 -9.837 -2.711 1.00 90.62 72 LEU A O 1
ATOM 585 N N . ALA A 1 73 ? -3.548 -10.866 -4.509 1.00 91.50 73 ALA A N 1
ATOM 586 C CA . ALA A 1 73 ? -4.524 -10.333 -5.456 1.00 91.50 73 ALA A CA 1
ATOM 587 C C . ALA A 1 73 ? -5.972 -10.781 -5.173 1.00 91.50 73 ALA A C 1
ATOM 589 O O . ALA A 1 73 ? -6.904 -10.238 -5.763 1.00 91.50 73 ALA A O 1
ATOM 590 N N . ARG A 1 74 ? -6.181 -11.779 -4.301 1.00 93.06 74 ARG A N 1
ATOM 591 C CA . ARG A 1 74 ? -7.513 -12.240 -3.878 1.00 93.06 74 ARG A CA 1
ATOM 592 C C . ARG A 1 74 ? -7.999 -11.594 -2.581 1.00 93.06 74 ARG A C 1
ATOM 594 O O . ARG A 1 74 ? -9.187 -11.711 -2.280 1.00 93.06 74 ARG A O 1
ATOM 601 N N . TYR A 1 75 ? -7.132 -10.927 -1.819 1.00 92.12 75 TYR A N 1
ATOM 602 C CA . TYR A 1 75 ? -7.559 -10.210 -0.619 1.00 92.12 75 TYR A CA 1
ATOM 603 C C . TYR A 1 75 ? -8.396 -8.994 -1.011 1.00 92.12 75 TYR A C 1
ATOM 605 O O . TYR A 1 75 ? -7.967 -8.151 -1.791 1.00 92.12 75 TYR A O 1
ATOM 613 N N . ARG A 1 76 ? -9.596 -8.874 -0.433 1.00 90.88 76 ARG A N 1
ATOM 614 C CA . ARG A 1 76 ? -10.503 -7.745 -0.710 1.00 90.88 76 ARG A CA 1
ATOM 615 C C . ARG A 1 76 ? -9.949 -6.415 -0.204 1.00 90.88 76 ARG A C 1
ATOM 617 O O . ARG A 1 76 ? -10.130 -5.391 -0.854 1.00 90.88 76 ARG A O 1
ATOM 624 N N . ASN A 1 77 ? -9.246 -6.459 0.924 1.00 92.38 77 ASN A N 1
ATOM 625 C CA . ASN A 1 77 ? -8.661 -5.287 1.564 1.00 92.38 77 ASN A CA 1
ATOM 626 C C . ASN A 1 77 ? -7.218 -5.048 1.100 1.00 92.38 77 ASN A C 1
ATOM 628 O O . ASN A 1 77 ? -6.518 -4.265 1.725 1.00 92.38 77 ASN A O 1
ATOM 632 N N . ALA A 1 78 ? -6.750 -5.710 0.036 1.00 93.69 78 ALA A N 1
ATOM 633 C CA . ALA A 1 78 ? -5.433 -5.472 -0.539 1.00 93.69 78 ALA A CA 1
ATOM 634 C C . ALA A 1 78 ? -5.567 -4.938 -1.966 1.00 93.69 78 ALA A C 1
ATOM 636 O O . ALA A 1 78 ? -6.191 -5.550 -2.831 1.00 93.69 78 ALA A O 1
ATOM 637 N N . ARG A 1 79 ? -4.937 -3.798 -2.230 1.00 93.25 79 ARG A N 1
ATOM 638 C CA . ARG A 1 79 ? -4.752 -3.247 -3.571 1.00 93.25 79 ARG A CA 1
ATOM 639 C C . ARG A 1 79 ? -3.310 -3.450 -3.980 1.00 93.25 79 ARG A C 1
ATOM 641 O O . ARG A 1 79 ? -2.395 -3.142 -3.225 1.00 93.25 79 ARG A O 1
ATOM 648 N N . VAL A 1 80 ? -3.118 -3.979 -5.179 1.00 93.00 80 VAL A N 1
ATOM 649 C CA . VAL A 1 80 ? -1.798 -4.284 -5.719 1.00 93.00 80 VAL A CA 1
ATOM 650 C C . VAL A 1 80 ? -1.547 -3.400 -6.930 1.00 93.00 80 VAL A C 1
ATOM 652 O O . VAL A 1 80 ? -2.320 -3.430 -7.888 1.00 93.00 80 VAL A O 1
ATOM 655 N N . GLN A 1 81 ? -0.455 -2.641 -6.900 1.00 91.69 81 GLN A N 1
ATOM 656 C CA . GLN A 1 81 ? -0.069 -1.726 -7.966 1.00 91.69 81 GLN A CA 1
ATOM 657 C C . GLN A 1 81 ? 1.341 -2.058 -8.479 1.00 91.69 81 GLN A C 1
ATOM 659 O O . GLN A 1 81 ? 2.264 -2.251 -7.684 1.00 91.69 81 GLN A O 1
ATOM 664 N N . PRO A 1 82 ? 1.555 -2.135 -9.805 1.00 91.62 82 PRO A N 1
ATOM 665 C CA . PRO A 1 82 ? 2.888 -2.366 -10.347 1.00 91.62 82 PRO A CA 1
ATOM 666 C C . PRO A 1 82 ? 3.800 -1.162 -10.084 1.00 91.62 82 PRO A C 1
ATOM 668 O O . PRO A 1 82 ? 3.418 -0.016 -10.333 1.00 91.62 82 PRO A O 1
ATOM 671 N N . TRP A 1 83 ? 5.031 -1.429 -9.641 1.00 90.94 83 TRP A N 1
ATOM 672 C CA . TRP A 1 83 ? 6.047 -0.400 -9.419 1.00 90.94 83 TRP A CA 1
ATOM 673 C C . TRP A 1 83 ? 7.116 -0.426 -10.520 1.00 90.94 83 TRP A C 1
ATOM 675 O O . TRP A 1 83 ? 7.814 -1.437 -10.675 1.00 90.94 83 TRP A O 1
ATOM 685 N N . PRO A 1 84 ? 7.252 0.646 -11.322 1.00 86.19 84 PRO A N 1
ATOM 686 C CA . PRO A 1 84 ? 8.168 0.657 -12.452 1.00 86.19 84 PRO A CA 1
ATOM 687 C C . PRO A 1 84 ? 9.630 0.691 -11.991 1.00 86.19 84 PRO A C 1
ATOM 689 O O . PRO A 1 84 ? 10.009 1.446 -11.100 1.00 86.19 84 PRO A O 1
ATOM 692 N N . ALA A 1 85 ? 10.469 -0.105 -12.653 1.00 81.94 85 ALA A N 1
ATOM 693 C CA . ALA A 1 85 ? 11.916 -0.045 -12.483 1.00 81.94 85 ALA A CA 1
ATOM 694 C C . ALA A 1 85 ? 12.517 1.063 -13.357 1.00 81.94 85 ALA A C 1
ATOM 696 O O . ALA A 1 85 ? 12.144 1.218 -14.525 1.00 81.94 85 ALA A O 1
ATOM 697 N N . VAL A 1 86 ? 13.510 1.773 -12.828 1.00 82.75 86 VAL A N 1
ATOM 698 C CA . VAL A 1 86 ? 14.310 2.730 -13.589 1.00 82.75 86 VAL A CA 1
ATOM 699 C C . VAL A 1 86 ? 15.185 1.959 -14.571 1.00 82.75 86 VAL A C 1
ATOM 701 O O . VAL A 1 86 ? 16.009 1.129 -14.184 1.00 82.75 86 VAL A O 1
ATOM 704 N N . LYS A 1 87 ? 15.006 2.240 -15.863 1.00 77.94 87 LYS A N 1
ATOM 705 C CA . LYS A 1 87 ? 15.834 1.705 -16.946 1.00 77.94 87 LYS A CA 1
ATOM 706 C C . LYS A 1 87 ? 16.578 2.857 -17.604 1.00 77.94 87 LYS A C 1
ATOM 708 O O . LYS A 1 87 ? 16.023 3.577 -18.430 1.00 77.94 87 LYS A O 1
ATOM 713 N N . LEU A 1 88 ? 17.845 3.031 -17.244 1.00 74.25 88 LEU A N 1
ATOM 714 C CA . LEU A 1 88 ? 18.733 3.928 -17.976 1.00 74.25 88 LEU A CA 1
ATOM 715 C C . LEU A 1 88 ? 19.081 3.220 -19.293 1.00 74.25 88 LEU A C 1
ATOM 717 O O . LEU A 1 88 ? 19.385 2.037 -19.288 1.00 74.25 88 LEU A O 1
ATOM 721 N N . GLY A 1 89 ? 18.943 3.873 -20.447 1.00 69.88 89 GLY A N 1
ATOM 722 C CA . GLY A 1 89 ? 19.127 3.206 -21.746 1.00 69.88 89 GLY A CA 1
ATOM 723 C C . GLY A 1 89 ? 20.497 2.520 -21.913 1.00 69.88 89 GLY A C 1
ATOM 724 O O . GLY A 1 89 ? 21.411 2.698 -21.107 1.00 69.88 89 GLY A O 1
ATOM 725 N N . LYS A 1 90 ? 20.676 1.788 -23.024 1.00 66.94 90 LYS A N 1
ATOM 726 C CA . LYS A 1 90 ? 21.865 0.951 -23.306 1.00 66.94 90 LYS A CA 1
ATOM 727 C C . LYS A 1 90 ? 23.227 1.641 -23.131 1.00 66.94 90 LYS A C 1
ATOM 729 O O . LYS A 1 90 ? 24.210 0.944 -22.980 1.00 66.94 90 LYS A O 1
ATOM 734 N N . LYS A 1 91 ? 23.308 2.976 -23.173 1.00 64.81 91 LYS A N 1
ATOM 735 C CA . LYS A 1 91 ? 24.563 3.730 -22.991 1.00 64.81 91 LYS A CA 1
ATOM 736 C C . LYS A 1 91 ? 24.960 3.956 -21.522 1.00 64.81 91 LYS A C 1
ATOM 738 O O . LYS A 1 91 ? 26.125 4.223 -21.268 1.00 64.81 91 LYS A O 1
ATOM 743 N N . ARG A 1 92 ? 24.009 3.904 -20.577 1.00 57.97 92 ARG A N 1
ATOM 744 C CA . ARG A 1 92 ? 24.240 4.112 -19.129 1.00 57.97 92 ARG A CA 1
ATOM 745 C C . ARG A 1 92 ? 24.011 2.847 -18.290 1.00 57.97 92 ARG A C 1
ATOM 747 O O . ARG A 1 92 ? 24.642 2.724 -17.254 1.00 57.97 92 ARG A O 1
ATOM 754 N N . ALA A 1 93 ? 23.162 1.915 -18.737 1.00 54.84 93 ALA A N 1
ATOM 755 C CA . ALA A 1 93 ? 22.912 0.633 -18.055 1.00 54.84 93 ALA A CA 1
ATOM 756 C C . ALA A 1 93 ? 23.717 -0.558 -18.610 1.00 54.84 93 ALA A C 1
ATOM 758 O O . ALA A 1 93 ? 23.408 -1.705 -18.307 1.00 54.84 93 ALA A O 1
ATOM 759 N N . SER A 1 94 ? 24.708 -0.324 -19.475 1.00 52.81 94 SER A N 1
ATOM 760 C CA . SER A 1 94 ? 25.544 -1.394 -20.041 1.00 52.81 94 SER A CA 1
ATOM 761 C C . SER A 1 94 ? 26.681 -1.850 -19.127 1.00 52.81 94 SER A C 1
ATOM 763 O O . SER A 1 94 ? 27.350 -2.835 -19.446 1.00 52.81 94 SER A O 1
ATOM 765 N N . SER A 1 95 ? 26.939 -1.166 -18.009 1.00 63.38 95 SER A N 1
ATOM 766 C CA . SER A 1 95 ? 27.847 -1.703 -17.001 1.00 63.38 95 SER A CA 1
ATOM 767 C C . SER A 1 95 ? 27.120 -2.808 -16.238 1.00 63.38 95 SER A C 1
ATOM 769 O O . SER A 1 95 ? 26.150 -2.563 -15.531 1.00 63.38 95 SER A O 1
ATOM 771 N N . HIS A 1 96 ? 27.627 -4.036 -16.341 1.00 65.44 96 HIS A N 1
ATOM 772 C CA . HIS A 1 96 ? 27.127 -5.186 -15.573 1.00 65.44 96 HIS A CA 1
ATOM 773 C C . HIS A 1 96 ? 27.232 -4.979 -14.048 1.00 65.44 96 HIS A C 1
ATOM 775 O O . HIS A 1 96 ? 26.663 -5.746 -13.281 1.00 65.44 96 HIS A O 1
ATOM 781 N N . ASN A 1 97 ? 27.935 -3.926 -13.621 1.00 71.00 97 ASN A N 1
ATOM 782 C CA . ASN A 1 97 ? 28.231 -3.614 -12.229 1.00 71.00 97 ASN A CA 1
ATOM 783 C C . ASN A 1 97 ? 27.341 -2.501 -11.648 1.00 71.00 97 ASN A C 1
ATOM 785 O O . ASN A 1 97 ? 27.591 -2.079 -10.525 1.00 71.00 97 ASN A O 1
ATOM 789 N N . PHE A 1 98 ? 26.363 -1.973 -12.395 1.00 76.81 98 PHE A N 1
ATOM 790 C CA . PHE A 1 98 ? 25.526 -0.867 -11.918 1.00 76.81 98 PHE A CA 1
ATOM 791 C C . PHE A 1 98 ? 24.043 -1.108 -12.215 1.00 76.81 98 PHE A C 1
ATOM 793 O O . PHE A 1 98 ? 23.609 -1.016 -13.365 1.00 76.81 98 PHE A O 1
ATOM 800 N N . ASP A 1 99 ? 23.257 -1.370 -11.167 1.00 77.56 99 ASP A N 1
ATOM 801 C CA . ASP A 1 99 ? 21.794 -1.329 -11.231 1.00 77.56 99 ASP A CA 1
ATOM 802 C C . ASP A 1 99 ? 21.304 -0.041 -10.554 1.00 77.56 99 ASP A C 1
ATOM 804 O O . ASP A 1 99 ? 21.369 0.059 -9.327 1.00 77.56 99 ASP A O 1
ATOM 808 N N . PRO A 1 100 ? 20.752 0.933 -11.305 1.00 81.62 100 PRO A N 1
ATOM 809 C CA . PRO A 1 100 ? 20.258 2.175 -10.718 1.00 81.62 100 PRO A CA 1
ATOM 810 C C . PRO A 1 100 ? 19.161 1.943 -9.678 1.00 81.62 100 PRO A C 1
ATOM 812 O O . PRO A 1 100 ? 18.957 2.793 -8.826 1.00 81.62 100 PRO A O 1
ATOM 815 N N . ASN A 1 101 ? 18.445 0.816 -9.730 1.00 80.62 101 ASN A N 1
ATOM 816 C CA . ASN A 1 101 ? 17.383 0.516 -8.777 1.00 80.62 101 ASN A CA 1
ATOM 817 C C . ASN A 1 101 ? 17.903 0.041 -7.413 1.00 80.62 101 ASN A C 1
ATOM 819 O O . ASN A 1 101 ? 17.125 0.042 -6.462 1.00 80.62 101 ASN A O 1
ATOM 823 N N . LEU A 1 102 ? 19.168 -0.389 -7.324 1.00 78.75 102 LEU A N 1
ATOM 824 C CA . LEU A 1 102 ? 19.829 -0.678 -6.046 1.00 78.75 102 LEU A CA 1
ATOM 825 C C . LEU A 1 102 ? 20.300 0.607 -5.359 1.00 78.75 102 LEU A C 1
ATOM 827 O O . LEU A 1 102 ? 20.317 0.666 -4.136 1.00 78.75 102 LEU A O 1
ATOM 831 N N . GLU A 1 103 ? 20.604 1.637 -6.148 1.00 81.56 103 GLU A N 1
ATOM 832 C CA . GLU A 1 103 ? 21.079 2.941 -5.670 1.00 81.56 103 GLU A CA 1
ATOM 833 C C . GLU A 1 103 ? 19.944 3.909 -5.300 1.00 81.56 103 GLU A C 1
ATOM 835 O O . GLU A 1 103 ? 20.195 5.003 -4.797 1.00 81.56 103 GLU A O 1
ATOM 840 N N . LEU A 1 104 ? 18.684 3.548 -5.571 1.00 80.00 104 LEU A N 1
ATOM 841 C CA . LEU A 1 104 ? 17.541 4.356 -5.153 1.00 80.00 104 LEU A CA 1
ATOM 842 C C . LEU A 1 104 ? 17.405 4.304 -3.633 1.00 80.00 104 LEU A C 1
ATOM 844 O O . LEU A 1 104 ? 17.348 3.224 -3.040 1.00 80.00 104 LEU A O 1
ATOM 848 N N . GLU A 1 105 ? 17.279 5.484 -3.031 1.00 75.00 105 GLU A N 1
ATOM 849 C CA . GLU A 1 105 ? 17.090 5.654 -1.595 1.00 75.00 105 GLU A CA 1
ATOM 850 C C . GLU A 1 105 ? 15.968 4.738 -1.081 1.00 75.00 105 GLU A C 1
ATOM 852 O O . GLU A 1 105 ? 14.846 4.758 -1.600 1.00 75.00 105 GLU A O 1
ATOM 857 N N . PHE A 1 106 ? 16.305 3.874 -0.115 1.00 71.88 106 PHE A N 1
ATOM 858 C CA . PHE A 1 106 ? 15.404 2.879 0.477 1.00 71.88 106 PHE A CA 1
ATOM 859 C C . PHE A 1 106 ? 14.558 2.119 -0.556 1.00 71.88 106 PHE A C 1
ATOM 861 O O . PHE A 1 106 ? 13.361 1.916 -0.377 1.00 71.88 106 PHE A O 1
ATOM 868 N N . ARG A 1 107 ? 15.159 1.712 -1.685 1.00 75.31 107 ARG A N 1
ATOM 869 C CA . ARG A 1 107 ? 14.455 0.988 -2.764 1.00 75.31 107 ARG A CA 1
ATOM 870 C C . ARG A 1 107 ? 13.256 1.762 -3.325 1.00 75.31 107 ARG A C 1
ATOM 872 O O . ARG A 1 107 ? 12.275 1.164 -3.771 1.00 75.31 107 ARG A O 1
ATOM 879 N N . ASN A 1 108 ? 13.365 3.089 -3.356 1.00 84.19 108 ASN A N 1
ATOM 880 C CA . ASN A 1 108 ? 12.339 4.013 -3.831 1.00 84.19 108 ASN A CA 1
ATOM 881 C C . ASN A 1 108 ? 11.098 4.105 -2.916 1.00 84.19 108 ASN A C 1
ATOM 883 O O . ASN A 1 108 ? 9.993 4.372 -3.394 1.00 84.19 108 ASN A O 1
ATOM 887 N N . GLN A 1 109 ? 11.272 3.877 -1.609 1.00 85.44 109 GLN A N 1
ATOM 888 C CA . GLN A 1 109 ? 10.203 3.936 -0.606 1.00 85.44 109 GLN A CA 1
ATOM 889 C C . GLN A 1 109 ? 9.560 5.326 -0.530 1.00 85.44 109 GLN A C 1
ATOM 891 O O . GLN A 1 109 ? 8.336 5.421 -0.589 1.00 85.44 109 GLN A O 1
ATOM 896 N N . ALA A 1 110 ? 10.357 6.401 -0.509 1.00 86.94 110 ALA A N 1
ATOM 897 C CA . ALA A 1 110 ? 9.836 7.769 -0.450 1.00 86.94 110 ALA A CA 1
ATOM 898 C C . ALA A 1 110 ? 8.895 8.093 -1.627 1.00 86.94 110 ALA A C 1
ATOM 900 O O . ALA A 1 110 ? 7.820 8.666 -1.436 1.00 86.94 110 ALA A O 1
ATOM 901 N N . ALA A 1 111 ? 9.247 7.670 -2.846 1.00 89.38 111 ALA A N 1
ATOM 902 C CA . ALA A 1 111 ? 8.399 7.889 -4.016 1.00 89.38 111 ALA A CA 1
ATOM 903 C C . ALA A 1 111 ? 7.105 7.066 -3.960 1.00 89.38 111 ALA A C 1
ATOM 905 O O . ALA A 1 111 ? 6.057 7.565 -4.358 1.00 89.38 111 ALA A O 1
ATOM 906 N N . ALA A 1 112 ? 7.153 5.833 -3.450 1.00 89.62 112 ALA A N 1
ATOM 907 C CA . ALA A 1 112 ? 5.973 4.982 -3.299 1.00 89.62 112 ALA A CA 1
ATOM 908 C C . ALA A 1 112 ? 5.007 5.506 -2.225 1.00 89.62 112 ALA A C 1
ATOM 910 O O . ALA A 1 112 ? 3.796 5.557 -2.444 1.00 89.62 112 ALA A O 1
ATOM 911 N N . MET A 1 113 ? 5.540 5.965 -1.089 1.00 89.25 113 MET A N 1
ATOM 912 C CA . MET A 1 113 ? 4.756 6.632 -0.046 1.00 89.25 113 MET A CA 1
ATOM 913 C C . MET A 1 113 ? 4.109 7.917 -0.582 1.00 89.25 113 MET A C 1
ATOM 915 O O . MET A 1 113 ? 2.922 8.149 -0.356 1.00 89.25 113 MET A O 1
ATOM 919 N N . THR A 1 114 ? 4.854 8.706 -1.366 1.00 89.19 114 THR A N 1
ATOM 920 C CA . THR A 1 114 ? 4.338 9.915 -2.031 1.00 89.19 114 THR A CA 1
ATOM 921 C C . THR A 1 114 ? 3.241 9.587 -3.048 1.00 89.19 114 THR A C 1
ATOM 923 O O . THR A 1 114 ? 2.202 10.239 -3.035 1.00 89.19 114 THR A O 1
ATOM 926 N N . ASP A 1 115 ? 3.421 8.563 -3.895 1.00 90.44 115 ASP A N 1
ATOM 927 C CA . ASP A 1 115 ? 2.384 8.102 -4.839 1.00 90.44 115 ASP A CA 1
ATOM 928 C C . ASP A 1 115 ? 1.119 7.691 -4.077 1.00 90.44 115 ASP A C 1
ATOM 930 O O . ASP A 1 115 ? 0.020 8.097 -4.440 1.00 90.44 115 ASP A O 1
ATOM 934 N N . CYS A 1 116 ? 1.265 6.982 -2.952 1.00 90.19 116 CYS A N 1
ATOM 935 C CA . CYS A 1 116 ? 0.124 6.577 -2.136 1.00 90.19 116 CYS A CA 1
ATOM 936 C C . CYS A 1 116 ? -0.616 7.786 -1.547 1.00 90.19 116 CYS A C 1
ATOM 938 O O . CYS A 1 116 ? -1.838 7.877 -1.656 1.00 90.19 116 CYS A O 1
ATOM 940 N N . LEU A 1 117 ? 0.110 8.758 -0.986 1.00 89.06 117 LEU A N 1
ATOM 941 C CA . LEU A 1 117 ? -0.483 10.008 -0.504 1.00 89.06 117 LEU A CA 1
ATOM 942 C C . LEU A 1 117 ? -1.267 10.712 -1.611 1.00 89.06 117 LEU A C 1
ATOM 944 O O . LEU A 1 117 ? -2.420 11.075 -1.406 1.00 89.06 117 LEU A O 1
ATOM 948 N N . LEU A 1 118 ? -0.678 10.836 -2.800 1.00 87.94 118 LEU A N 1
ATOM 949 C CA . LEU A 1 118 ? -1.315 11.463 -3.957 1.00 87.94 118 LEU A CA 1
ATOM 950 C C . LEU A 1 118 ? -2.458 10.635 -4.559 1.00 87.94 118 LEU A C 1
ATOM 952 O O . LEU A 1 118 ? -3.235 11.153 -5.351 1.00 87.94 118 LEU A O 1
ATOM 956 N N . LEU A 1 119 ? -2.585 9.355 -4.234 1.00 88.50 119 LEU A N 1
ATOM 957 C CA . LEU A 1 119 ? -3.724 8.554 -4.671 1.00 88.50 119 LEU A CA 1
ATOM 958 C C . LEU A 1 119 ? -4.890 8.647 -3.695 1.00 88.50 119 LEU A C 1
ATOM 960 O O . LEU A 1 119 ? -6.035 8.586 -4.142 1.00 88.50 119 LEU A O 1
ATOM 964 N N . TYR A 1 120 ? -4.610 8.796 -2.395 1.00 88.06 120 TYR A N 1
ATOM 965 C CA . TYR A 1 120 ? -5.647 8.741 -1.367 1.00 88.06 120 TYR A CA 1
ATOM 966 C C . TYR A 1 120 ? -6.028 10.081 -0.742 1.00 88.06 120 TYR A C 1
ATOM 968 O O . TYR A 1 120 ? -7.145 10.225 -0.240 1.00 88.06 120 TYR A O 1
ATOM 976 N N . LYS A 1 121 ? -5.122 11.057 -0.761 1.00 79.31 121 LYS A N 1
ATOM 977 C CA . LYS A 1 121 ? -5.273 12.337 -0.075 1.00 79.31 121 LYS A CA 1
ATOM 978 C C . LYS A 1 121 ? -4.760 13.460 -0.967 1.00 79.31 121 LYS A C 1
ATOM 980 O O . LYS A 1 121 ? -3.623 13.911 -0.853 1.00 79.31 121 LYS A O 1
ATOM 985 N N . VAL A 1 122 ? -5.624 13.910 -1.878 1.00 65.94 122 VAL A N 1
ATOM 986 C CA . VAL A 1 122 ? -5.323 15.023 -2.789 1.00 65.94 122 VAL A CA 1
ATOM 987 C C . VAL A 1 122 ? -6.220 16.214 -2.477 1.00 65.94 122 VAL A C 1
ATOM 989 O O . VAL A 1 122 ? -7.443 16.050 -2.393 1.00 65.94 122 VAL A O 1
ATOM 992 N N . PRO A 1 123 ? -5.659 17.429 -2.350 1.00 55.44 123 PRO A N 1
ATOM 993 C CA . PRO A 1 123 ? -6.465 18.635 -2.447 1.00 55.44 123 PRO A CA 1
ATOM 994 C C . PRO A 1 123 ? -7.008 18.716 -3.876 1.00 55.44 123 PRO A C 1
ATOM 996 O O . PRO A 1 123 ? -6.228 18.895 -4.812 1.00 55.44 123 PRO A O 1
ATOM 999 N N . LEU A 1 124 ? -8.323 18.574 -4.081 1.00 48.16 124 LEU A N 1
ATOM 1000 C CA . LEU A 1 124 ? -8.891 18.883 -5.391 1.00 48.16 124 LEU A CA 1
ATOM 1001 C C . LEU A 1 124 ? -8.779 20.394 -5.578 1.00 48.16 124 LEU A C 1
ATOM 1003 O O . LEU A 1 124 ? -9.532 21.177 -5.002 1.00 48.16 124 LEU A O 1
ATOM 1007 N N . TYR A 1 125 ? -7.801 20.806 -6.372 1.00 46.94 125 TYR A N 1
ATOM 1008 C CA . TYR A 1 125 ? -7.666 22.168 -6.868 1.00 46.94 125 TYR A CA 1
ATOM 1009 C C . TYR A 1 125 ? -8.715 22.406 -7.954 1.00 46.94 125 TYR A C 1
ATOM 1011 O O . TYR A 1 125 ? -8.414 22.529 -9.136 1.00 46.94 125 TYR A O 1
ATOM 1019 N N . GLU A 1 126 ? -9.974 22.485 -7.544 1.00 38.53 126 GLU A N 1
ATOM 1020 C CA . GLU A 1 126 ? -10.995 23.172 -8.321 1.00 38.53 126 GLU A CA 1
ATOM 1021 C C . GLU A 1 126 ? -11.350 24.455 -7.570 1.00 38.53 126 GLU A C 1
ATOM 1023 O O . GLU A 1 126 ? -12.333 24.494 -6.841 1.00 38.53 126 GLU A O 1
ATOM 1028 N N . SER A 1 127 ? -10.475 25.470 -7.654 1.00 36.50 127 SER A N 1
ATOM 1029 C CA . SER A 1 127 ? -10.799 26.911 -7.583 1.00 36.50 127 SER A CA 1
ATOM 1030 C C . SER A 1 127 ? -9.531 27.778 -7.649 1.00 36.50 127 SER A C 1
ATOM 1032 O O . SER A 1 127 ? -8.533 27.507 -6.990 1.00 36.50 127 SER A O 1
ATOM 1034 N N . TYR A 1 128 ? -9.609 28.819 -8.473 1.00 37.53 128 TYR A N 1
ATOM 1035 C CA . TYR A 1 128 ? -8.594 29.803 -8.861 1.00 37.53 128 TYR A CA 1
ATOM 1036 C C . TYR A 1 128 ? -7.730 30.403 -7.732 1.00 37.53 128 TYR A C 1
ATOM 1038 O O . TYR A 1 128 ? -8.217 30.742 -6.658 1.00 37.53 128 TYR A O 1
ATOM 1046 N N . ILE A 1 129 ? -6.451 30.646 -8.049 1.00 34.03 129 ILE A N 1
ATOM 1047 C CA . ILE A 1 129 ? -5.500 31.431 -7.247 1.00 34.03 129 ILE A CA 1
ATOM 1048 C C . ILE A 1 129 ? -5.770 32.929 -7.464 1.00 34.03 129 ILE A C 1
ATOM 1050 O O . ILE A 1 129 ? -5.528 33.433 -8.558 1.00 34.03 129 ILE A O 1
ATOM 1054 N N . PHE A 1 130 ? -6.180 33.650 -6.416 1.00 31.44 130 PHE A N 1
ATOM 1055 C CA . PHE A 1 130 ? -5.947 35.093 -6.275 1.00 31.44 130 PHE A CA 1
ATOM 1056 C C . PHE A 1 130 ? -5.514 35.395 -4.833 1.00 31.44 130 PHE A C 1
ATOM 1058 O O . PHE A 1 130 ? -6.209 35.069 -3.876 1.00 31.44 130 PHE A O 1
ATOM 1065 N N . PHE A 1 131 ? -4.327 35.987 -4.688 1.00 36.56 131 PHE A N 1
ATOM 1066 C CA . PHE A 1 131 ? -3.781 36.478 -3.423 1.00 36.56 131 PHE A CA 1
ATOM 1067 C C . PHE A 1 131 ? -4.450 37.811 -3.059 1.00 36.56 131 PHE A C 1
ATOM 1069 O O . PHE A 1 131 ? -4.210 38.775 -3.776 1.00 36.56 131 PHE A O 1
ATOM 1076 N N . THR A 1 132 ? -5.195 37.881 -1.946 1.00 37.38 132 THR A N 1
ATOM 1077 C CA . THR A 1 132 ? -5.074 38.940 -0.916 1.00 37.38 132 THR A CA 1
ATOM 1078 C C . THR A 1 132 ? -5.832 38.602 0.386 1.00 37.38 132 THR A C 1
ATOM 1080 O O . THR A 1 132 ? -6.950 38.099 0.390 1.00 37.38 132 THR A O 1
ATOM 1083 N N . SER A 1 133 ? -5.120 38.889 1.480 1.00 46.66 133 SER A N 1
ATOM 1084 C CA . SER A 1 133 ? -5.377 39.023 2.931 1.00 46.66 133 SER A CA 1
ATOM 1085 C C . SER A 1 133 ? -6.609 38.507 3.692 1.00 46.66 133 SER A C 1
ATOM 1087 O O . SER A 1 133 ? -6.449 38.365 4.898 1.00 46.66 133 SER A O 1
ATOM 1089 N N . GLU A 1 134 ? -7.776 38.193 3.136 1.00 51.19 134 GLU A N 1
ATOM 1090 C CA . GLU A 1 134 ? -8.902 37.707 3.966 1.00 51.19 134 GLU A CA 1
ATOM 1091 C C . GLU A 1 134 ? -9.834 36.780 3.178 1.00 51.19 134 GLU A C 1
ATOM 1093 O O . GLU A 1 134 ? -10.773 37.243 2.539 1.00 51.19 134 GLU A O 1
ATOM 1098 N N . LEU A 1 135 ? -9.610 35.460 3.231 1.00 38.91 135 LEU A N 1
ATOM 1099 C CA . LEU A 1 135 ? -10.661 34.487 2.915 1.00 38.91 135 LEU A CA 1
ATOM 1100 C C . LEU A 1 135 ? -10.335 33.099 3.486 1.00 38.91 135 LEU A C 1
ATOM 1102 O O . LEU A 1 135 ? -9.269 32.538 3.234 1.00 38.91 135 LEU A O 1
ATOM 1106 N N . TYR A 1 136 ? -11.279 32.530 4.235 1.00 38.22 136 TYR A N 1
ATOM 1107 C CA . TYR A 1 136 ? -11.251 31.126 4.639 1.00 38.22 136 TYR A CA 1
ATOM 1108 C C . TYR A 1 136 ? -11.268 30.236 3.389 1.00 38.22 136 TYR A C 1
ATOM 1110 O O . TYR A 1 136 ? -12.230 30.229 2.622 1.00 38.22 136 TYR A O 1
ATOM 1118 N N . PHE A 1 137 ? -10.195 29.475 3.192 1.00 36.22 137 PHE A N 1
ATOM 1119 C CA . PHE A 1 137 ? -10.070 28.507 2.112 1.00 36.22 137 PHE A CA 1
ATOM 1120 C C . PHE A 1 137 ? -10.645 27.162 2.569 1.00 36.22 137 PHE A C 1
ATOM 1122 O O . PHE A 1 137 ? -10.021 26.451 3.353 1.00 36.22 137 PHE A O 1
ATOM 1129 N N . SER A 1 138 ? -11.836 26.796 2.092 1.00 32.75 138 SER A N 1
ATOM 1130 C CA . SER A 1 138 ? -12.321 25.415 2.191 1.00 32.75 138 SER A CA 1
ATOM 1131 C C . SER A 1 138 ? -11.898 24.682 0.922 1.00 32.75 138 SER A C 1
ATOM 1133 O O . SER A 1 138 ? -12.596 24.699 -0.090 1.00 32.75 138 SER A O 1
ATOM 1135 N N . THR A 1 139 ? -10.702 24.089 0.939 1.00 40.06 139 THR A N 1
ATOM 1136 C CA . THR A 1 139 ? -10.319 23.132 -0.103 1.00 40.06 139 THR A CA 1
ATOM 1137 C C . THR A 1 139 ? -11.231 21.928 0.030 1.00 40.06 139 THR A C 1
ATOM 1139 O O . THR A 1 139 ? -11.273 21.292 1.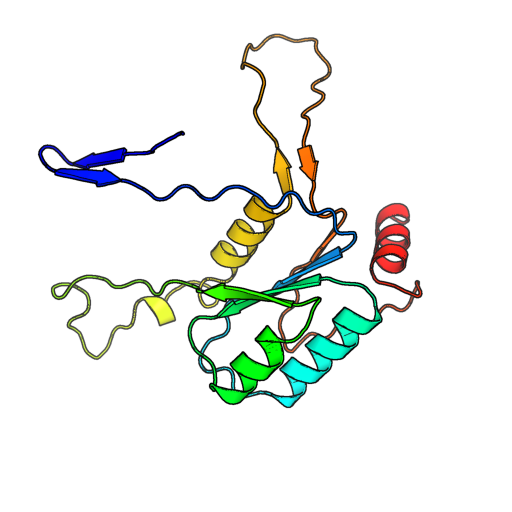082 1.00 40.06 139 THR A O 1
ATOM 1142 N N . LYS A 1 140 ? -11.957 21.578 -1.031 1.00 38.06 140 LYS A N 1
ATOM 1143 C CA . LYS A 1 140 ? -12.635 20.287 -1.083 1.00 38.06 140 LYS A CA 1
ATOM 1144 C C . LYS A 1 140 ? -11.543 19.234 -1.276 1.00 38.06 140 LYS A C 1
ATOM 1146 O O . LYS A 1 140 ? -11.033 19.049 -2.375 1.00 38.06 140 LYS A O 1
ATOM 1151 N N . PHE A 1 141 ? -11.096 18.605 -0.199 1.00 50.25 141 PHE A N 1
ATOM 1152 C CA . PHE A 1 141 ? -10.188 17.473 -0.314 1.00 50.25 141 PHE A CA 1
ATOM 1153 C C . PHE A 1 141 ? -10.976 16.274 -0.839 1.00 50.25 141 PHE A C 1
ATOM 1155 O O . PHE A 1 141 ? -12.048 15.957 -0.320 1.00 50.25 141 PHE A O 1
ATOM 1162 N N . GLN A 1 142 ? -10.447 15.585 -1.850 1.00 54.56 142 GLN A N 1
ATOM 1163 C CA . GLN A 1 142 ? -10.844 14.199 -2.070 1.00 54.56 142 GLN A CA 1
ATOM 1164 C C . GLN A 1 142 ? -10.024 13.372 -1.088 1.00 54.56 142 GLN A C 1
ATOM 1166 O O . GLN A 1 142 ? -8.971 12.832 -1.422 1.00 54.56 142 GLN A O 1
ATOM 1171 N N . GLU A 1 143 ? -10.472 13.365 0.165 1.00 68.62 143 GLU A N 1
ATOM 1172 C CA . GLU A 1 143 ? -9.960 12.432 1.158 1.00 68.62 143 GLU A CA 1
ATOM 1173 C C . GLU A 1 143 ? -10.664 11.114 0.912 1.00 68.62 143 GLU A C 1
ATOM 1175 O O . GLU A 1 143 ? -11.841 10.974 1.202 1.00 68.62 143 GLU A O 1
ATOM 1180 N N . SER A 1 144 ? -9.963 10.171 0.307 1.00 80.81 144 SER A N 1
ATOM 1181 C CA . SER A 1 144 ? -10.429 8.788 0.185 1.00 80.81 144 SER A CA 1
ATOM 1182 C C . SER A 1 144 ? -9.893 7.917 1.325 1.00 80.81 144 SER A C 1
ATOM 1184 O O . SER A 1 144 ? -10.203 6.735 1.399 1.00 80.81 144 SER A O 1
ATOM 1186 N N . ALA A 1 145 ? -9.093 8.504 2.222 1.00 86.62 145 ALA A N 1
ATOM 1187 C CA . ALA A 1 145 ? -8.591 7.890 3.442 1.00 86.62 145 ALA A CA 1
ATOM 1188 C C . ALA A 1 145 ? -8.628 8.897 4.604 1.00 86.62 145 ALA A C 1
ATOM 1190 O O . ALA A 1 145 ? -8.067 9.991 4.474 1.00 86.62 145 ALA A O 1
ATOM 1191 N N . GLN A 1 146 ? -9.225 8.526 5.742 1.00 86.56 146 GLN A N 1
ATOM 1192 C CA . GLN A 1 146 ? -9.176 9.345 6.962 1.00 86.56 146 GLN A CA 1
ATOM 1193 C C . GLN A 1 146 ? -7.753 9.352 7.550 1.00 86.56 146 GLN A C 1
ATOM 1195 O O . GLN A 1 146 ? -7.191 10.417 7.818 1.00 86.56 146 GLN A O 1
ATOM 1200 N N . TYR A 1 147 ? -7.134 8.173 7.655 1.00 89.12 147 TYR A N 1
ATOM 1201 C CA . TYR A 1 147 ? -5.748 7.985 8.077 1.00 89.12 147 TYR A CA 1
ATOM 1202 C C . TYR A 1 147 ? -4.941 7.229 7.022 1.00 89.12 147 TYR A C 1
ATOM 1204 O O . TYR A 1 147 ? -5.421 6.281 6.398 1.00 89.12 147 TYR A O 1
ATOM 1212 N N . ILE A 1 148 ? -3.681 7.629 6.860 1.00 91.06 148 ILE A N 1
ATOM 1213 C CA . ILE A 1 148 ? -2.700 6.929 6.031 1.00 91.06 148 ILE A CA 1
ATOM 1214 C C . ILE A 1 148 ? -1.505 6.592 6.914 1.00 91.06 148 ILE A C 1
ATOM 1216 O O . ILE A 1 148 ? -0.991 7.462 7.616 1.00 91.06 148 ILE A O 1
ATOM 1220 N N . ILE A 1 149 ? -1.068 5.338 6.868 1.00 91.12 149 ILE A N 1
ATOM 1221 C CA . ILE A 1 149 ? 0.112 4.853 7.584 1.00 91.12 149 ILE A CA 1
ATOM 1222 C C . ILE A 1 149 ? 1.102 4.218 6.616 1.00 91.12 149 ILE A C 1
ATOM 1224 O O . ILE A 1 149 ? 0.705 3.650 5.597 1.00 91.12 149 ILE A O 1
ATOM 1228 N N . PHE A 1 150 ? 2.387 4.283 6.961 1.00 91.38 150 PHE A N 1
ATOM 1229 C CA . PHE A 1 150 ? 3.472 3.705 6.168 1.00 91.38 150 PHE A CA 1
ATOM 1230 C C . PHE A 1 150 ? 4.220 2.626 6.955 1.00 91.38 150 PHE A C 1
ATOM 1232 O O . PHE A 1 150 ? 5.311 2.886 7.462 1.00 91.38 150 PHE A O 1
ATOM 1239 N N . PRO A 1 151 ? 3.621 1.439 7.128 1.00 88.69 151 PRO A N 1
ATOM 1240 C CA . PRO A 1 151 ? 4.312 0.311 7.724 1.00 88.69 151 PRO A CA 1
ATOM 1241 C C . PRO A 1 151 ? 5.241 -0.356 6.707 1.00 88.69 151 PRO A C 1
ATOM 1243 O O . PRO A 1 151 ? 4.971 -0.368 5.500 1.00 88.69 151 PRO A O 1
ATOM 1246 N N . ASP A 1 152 ? 6.288 -0.995 7.213 1.00 83.88 152 ASP A N 1
ATOM 1247 C CA . ASP A 1 152 ? 7.008 -2.015 6.464 1.00 83.88 152 ASP A CA 1
ATOM 1248 C C . ASP A 1 152 ? 6.382 -3.396 6.702 1.00 83.88 152 ASP A C 1
ATOM 1250 O O . ASP A 1 152 ? 5.630 -3.626 7.648 1.00 83.88 152 ASP A O 1
ATOM 1254 N N . THR A 1 153 ? 6.634 -4.338 5.793 1.00 81.31 153 THR A N 1
ATOM 1255 C CA . THR A 1 153 ? 5.997 -5.668 5.856 1.00 81.31 153 THR A CA 1
ATOM 1256 C C . THR A 1 153 ? 6.449 -6.527 7.036 1.00 81.31 153 THR A C 1
ATOM 1258 O O . THR A 1 153 ? 5.803 -7.533 7.323 1.00 81.31 153 THR A O 1
ATOM 1261 N N . ASP A 1 154 ? 7.557 -6.171 7.678 1.00 81.19 154 ASP A N 1
ATOM 1262 C CA . ASP A 1 154 ? 8.094 -6.780 8.893 1.00 81.19 154 ASP A CA 1
ATOM 1263 C C . ASP A 1 154 ? 7.668 -6.065 10.188 1.00 81.19 154 ASP A C 1
ATOM 1265 O O . ASP A 1 154 ? 7.773 -6.670 11.254 1.00 81.19 154 ASP A O 1
ATOM 1269 N N . ASP A 1 155 ? 7.077 -4.870 10.100 1.00 82.50 155 ASP A N 1
ATOM 1270 C CA . ASP A 1 155 ? 6.606 -4.086 11.247 1.00 82.50 155 ASP A CA 1
ATOM 1271 C C . ASP A 1 155 ? 5.081 -4.186 11.400 1.00 82.50 155 ASP A C 1
ATOM 1273 O O . ASP A 1 155 ? 4.319 -3.261 11.111 1.00 82.50 155 ASP A O 1
ATOM 1277 N N . VAL A 1 156 ? 4.608 -5.347 11.863 1.00 87.81 156 VAL A N 1
ATOM 1278 C CA . VAL A 1 156 ? 3.171 -5.589 12.066 1.00 87.81 156 VAL A CA 1
ATOM 1279 C C . VAL A 1 156 ? 2.663 -4.823 13.288 1.00 87.81 156 VAL A C 1
ATOM 1281 O O . VAL A 1 156 ? 2.868 -5.231 14.433 1.00 87.81 156 VAL A O 1
ATOM 1284 N N . ILE A 1 157 ? 1.947 -3.725 13.047 1.00 89.12 157 ILE A N 1
ATOM 1285 C CA . ILE A 1 157 ? 1.355 -2.897 14.103 1.00 89.12 157 ILE A CA 1
ATOM 1286 C C . ILE A 1 157 ? 0.046 -3.529 14.578 1.00 89.12 157 ILE A C 1
ATOM 1288 O O . ILE A 1 157 ? -0.872 -3.711 13.785 1.00 89.12 157 ILE A O 1
ATOM 1292 N N . ILE A 1 158 ? -0.083 -3.810 15.875 1.00 93.19 158 ILE A N 1
ATOM 1293 C CA . ILE A 1 158 ? -1.322 -4.325 16.478 1.00 93.19 158 ILE A CA 1
ATOM 1294 C C . ILE A 1 158 ? -1.913 -3.244 17.396 1.00 93.19 158 ILE A C 1
ATOM 1296 O O . ILE A 1 158 ? -1.232 -2.865 18.353 1.00 93.19 158 ILE A O 1
ATOM 1300 N N . PRO A 1 159 ? -3.151 -2.766 17.151 1.00 92.81 159 PRO A N 1
ATOM 1301 C CA . PRO A 1 159 ? -3.838 -1.823 18.036 1.00 92.81 159 PRO A CA 1
ATOM 1302 C C . PRO A 1 159 ? -3.876 -2.289 19.501 1.00 92.81 159 PRO A C 1
ATOM 1304 O O . PRO A 1 159 ? -4.085 -3.473 19.784 1.00 92.81 159 PRO A O 1
ATOM 1307 N N . ARG A 1 160 ? -3.664 -1.366 20.447 1.00 93.69 160 ARG A N 1
ATOM 1308 C CA . ARG A 1 160 ? -3.672 -1.642 21.899 1.00 93.69 160 ARG A CA 1
ATOM 1309 C C . ARG A 1 160 ? -4.695 -0.808 22.664 1.00 93.69 160 ARG A C 1
ATOM 1311 O O . ARG A 1 160 ? -5.169 -1.248 23.709 1.00 93.69 160 ARG A O 1
ATOM 1318 N N . LEU A 1 161 ? -5.010 0.385 22.175 1.00 92.12 161 LEU A N 1
ATOM 1319 C CA . LEU A 1 161 ? -5.944 1.342 22.764 1.00 92.12 161 LEU A CA 1
ATOM 1320 C C . LEU A 1 161 ? -7.367 1.192 22.198 1.00 92.12 161 LEU A C 1
ATOM 1322 O O . LEU A 1 161 ? -8.330 1.531 22.890 1.00 92.12 161 LEU A O 1
ATOM 1326 N N . GLY A 1 162 ? -7.520 0.711 20.965 1.00 90.81 162 GLY A N 1
ATOM 1327 C CA . GLY A 1 162 ? -8.782 0.514 20.247 1.00 90.81 162 GLY A CA 1
ATOM 1328 C C . GLY A 1 162 ? -8.963 -0.911 19.716 1.00 90.81 162 GLY A C 1
ATOM 1329 O O . GLY A 1 162 ? -8.040 -1.722 19.724 1.00 90.81 162 GLY A O 1
ATOM 1330 N N . LYS A 1 163 ? -10.181 -1.226 19.259 1.00 93.94 163 LYS A N 1
ATOM 1331 C CA . LYS A 1 163 ? -10.508 -2.514 18.618 1.00 93.94 163 LYS A CA 1
ATOM 1332 C C . LYS A 1 163 ? -10.195 -2.539 17.123 1.00 93.94 163 LYS A C 1
ATOM 1334 O O . LYS A 1 163 ? -10.177 -3.615 16.537 1.00 93.94 163 LYS A O 1
ATOM 1339 N N . THR A 1 164 ? -9.983 -1.377 16.513 1.00 95.38 164 THR A N 1
ATOM 1340 C CA . THR A 1 164 ? -9.639 -1.187 15.097 1.00 95.38 164 THR A CA 1
ATOM 1341 C C . THR A 1 164 ? -8.541 -0.136 14.979 1.00 95.38 164 THR A C 1
ATOM 1343 O O . THR A 1 164 ? -8.301 0.621 15.925 1.00 95.38 164 THR A O 1
ATOM 1346 N N . TYR A 1 165 ? -7.888 -0.045 13.817 1.00 93.12 165 TYR A N 1
ATOM 1347 C CA . TYR A 1 165 ? -6.915 1.028 13.588 1.00 93.12 165 TYR A CA 1
ATOM 1348 C C . TYR A 1 165 ? -7.547 2.419 13.668 1.00 93.12 165 TYR A C 1
ATOM 1350 O O . TYR A 1 165 ? -6.935 3.334 14.209 1.00 93.12 165 TYR A O 1
ATOM 1358 N N . THR A 1 166 ? -8.778 2.583 13.185 1.00 93.31 166 THR A N 1
ATOM 1359 C CA . THR A 1 166 ? -9.501 3.858 13.250 1.00 93.31 166 THR A CA 1
ATOM 1360 C C . THR A 1 166 ? -9.688 4.311 14.699 1.00 93.31 166 THR A C 1
ATOM 1362 O O . THR A 1 166 ? -9.393 5.454 15.040 1.00 93.31 166 THR A O 1
ATOM 1365 N N . GLU A 1 167 ? -10.129 3.409 15.585 1.00 94.12 167 GLU A N 1
ATOM 1366 C CA . GLU A 1 167 ? -10.266 3.706 17.016 1.00 94.12 167 GLU A CA 1
ATOM 1367 C C . GLU A 1 167 ? -8.919 4.009 17.683 1.00 94.12 167 GLU A C 1
ATOM 1369 O O . GLU A 1 167 ? -8.844 4.916 18.514 1.00 94.12 167 GLU A O 1
ATOM 1374 N N . GLU A 1 168 ? -7.867 3.264 17.326 1.00 92.06 168 GLU A N 1
ATOM 1375 C CA . GLU A 1 168 ? -6.504 3.499 17.812 1.00 92.06 168 GLU A CA 1
ATOM 1376 C C . GLU A 1 168 ? -6.045 4.918 17.461 1.00 92.06 168 GLU A C 1
ATOM 1378 O O . GLU A 1 168 ? -5.683 5.692 18.347 1.00 92.06 168 GLU A O 1
ATOM 1383 N N . PHE A 1 169 ? -6.113 5.288 16.179 1.00 90.19 169 PHE A N 1
ATOM 1384 C CA . PHE A 1 169 ? -5.625 6.576 15.692 1.00 90.19 169 PHE A CA 1
ATOM 1385 C C . PHE A 1 169 ? -6.464 7.748 16.183 1.00 90.19 169 PHE A C 1
ATOM 1387 O O . PHE A 1 169 ? -5.894 8.773 16.545 1.00 90.19 169 PHE A O 1
ATOM 1394 N N . ASN A 1 170 ? -7.784 7.588 16.304 1.00 91.00 170 ASN A N 1
ATOM 1395 C CA . ASN A 1 170 ? -8.625 8.595 16.947 1.00 91.00 170 ASN A CA 1
ATOM 1396 C C . ASN A 1 170 ? -8.139 8.885 18.376 1.00 91.00 170 ASN A C 1
ATOM 1398 O O . ASN A 1 170 ? -8.005 10.044 18.756 1.00 91.00 170 ASN A O 1
ATOM 1402 N N . LYS A 1 171 ? -7.827 7.851 19.168 1.00 90.38 171 LYS A N 1
ATOM 1403 C CA . LYS A 1 171 ? -7.349 8.035 20.548 1.00 90.38 171 LYS A CA 1
ATOM 1404 C C . LYS A 1 171 ? -5.952 8.641 20.605 1.00 90.38 171 LYS A C 1
ATOM 1406 O O . LYS A 1 171 ? -5.735 9.547 21.401 1.00 90.38 171 LYS A O 1
ATOM 1411 N N . VAL A 1 172 ? -5.030 8.170 19.765 1.00 86.25 172 VAL A N 1
ATOM 1412 C CA . VAL A 1 172 ? -3.653 8.685 19.718 1.00 86.25 172 VAL A CA 1
ATOM 1413 C C . VAL A 1 172 ? -3.644 10.155 19.293 1.00 86.25 172 VAL A C 1
ATOM 1415 O O . VAL A 1 172 ? -3.074 10.987 19.993 1.00 86.25 172 VAL A O 1
ATOM 1418 N N . CYS A 1 173 ? -4.331 10.507 18.204 1.00 78.25 173 CYS A N 1
ATOM 1419 C CA . CYS A 1 173 ? -4.326 11.869 17.669 1.00 78.25 173 CYS A CA 1
ATOM 1420 C C . CYS A 1 173 ? -5.131 12.873 18.508 1.00 78.25 173 CYS A C 1
ATOM 1422 O O . CYS A 1 173 ? -4.793 14.047 18.487 1.00 78.25 173 CYS A O 1
ATOM 1424 N N . LEU A 1 174 ? -6.165 12.446 19.245 1.00 71.56 174 LEU A N 1
ATOM 1425 C CA . LEU A 1 174 ? -6.899 13.322 20.177 1.00 71.56 174 LEU A CA 1
ATOM 1426 C C . LEU A 1 174 ? -6.182 13.511 21.523 1.00 71.56 174 LEU A C 1
ATOM 1428 O O . LEU A 1 174 ? -6.605 14.337 22.328 1.00 71.56 174 LEU A O 1
ATOM 1432 N N . SER A 1 175 ? -5.140 12.720 21.791 1.00 58.44 175 SER A N 1
ATOM 1433 C CA . SER A 1 175 ? -4.318 12.827 23.003 1.00 58.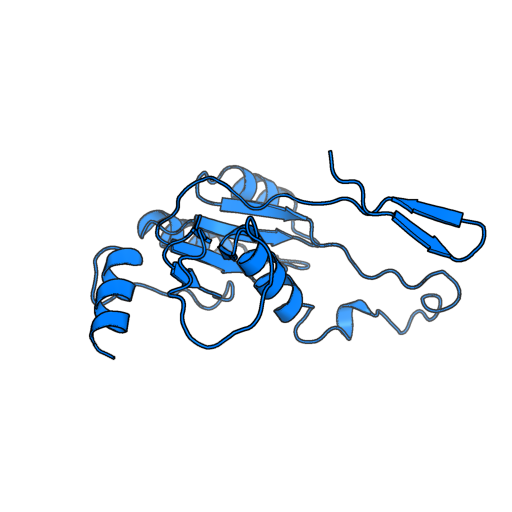44 175 SER A CA 1
ATOM 1434 C C . SER A 1 175 ? -3.058 13.688 22.835 1.00 58.44 175 SER A C 1
ATOM 1436 O O . SER A 1 175 ? -2.355 13.909 23.823 1.00 58.44 175 SER A O 1
ATOM 1438 N N . MET A 1 176 ? -2.783 14.165 21.613 1.00 48.53 176 MET A N 1
ATOM 1439 C CA . MET A 1 176 ? -1.749 15.160 21.287 1.00 48.53 176 MET A CA 1
ATOM 1440 C C . MET A 1 176 ? -2.337 16.568 21.263 1.00 48.53 176 MET A C 1
ATOM 1442 O O . MET A 1 176 ? -1.608 17.490 21.690 1.00 48.53 176 MET A O 1
#

Radius of gyration: 19.75 Å; chains: 1; bounding box: 42×57×56 Å

Foldseek 3Di:
DDWDWDDDDPDIDTDDDDDADLAAAAEEEFEFEDDADPVLVLQVVLLVQCVQQRYAYEYEYADYDPVSVVVQVPRPSYHYDYDDADDDDCVPPVPPPDRVQVVPDVSCRVVSLVVVCCRAWDQPPPDDDDDDDDDDDDGPISHSYNYYHYDYSNDRDHADQDSHVSRSCVVVVVVD

Secondary structure (DSSP, 8-state):
---EEEEETTEEEEEPPPPPP-S-EEEEEEPPPEEEE--HHHHHHHHHHHHHTTPEEEEEEEEE-HHHHHHHTT-TTEEEEE-PPP---TTTS--TT--TTTSSGGGGHHHHHHHHHHHHEEE---S-----S-------EEESEEEEE---TT-----SSSSSHHHHHHHHHHT-

InterPro domains:
  IPR008166 Glycosyltransferase family 92 [PF01697] (25-121)
  IPR052012 Glycosyltransferase_92 [PTHR21645] (3-122)

pLDDT: mean 79.24, std 16.9, range [31.44, 96.0]